Protein AF-A0A8S2X6S8-F1 (afdb_monomer_lite)

Organism: NCBI:txid392030

Radius of gyration: 12.09 Å; chains: 1; bounding box: 33×25×34 Å

InterPro domains:
  IPR011033 PRC-barrel-like superfamily [SSF50346] (1-82)
  IPR014797 CAMSAP, CKK domain [PF08683] (1-77)
  IPR014797 CAMSAP, CKK domain [PS51508] (1-82)
  IPR014797 CAMSAP, CKK domain [SM01051] (1-82)
  IPR032940 Calmodulin-regulated spectrin-associated protein [PTHR21595] (1-82)
  IPR038209 CKK domain superfamily [G3DSA:3.10.20.360] (1-82)

Sequence (82 aa):
HFIILFRDSRLQFRGVYAFIPNTASDSPTRIERLYGQGPREITESMVETFYKYNNGSKKCTQVPTKSFSVQCDAITILNNYW

Secondary structure (DSSP, 8-state):
-EEEEESSTT--EEEEEEEE---STTPPPEEEEEEESS-SEEEGGGEEEEEEEETTTTEEEEES-SS--TT--EEEE-GGG-

Structure (mmCIF, N/CA/C/O backbone):
data_AF-A0A8S2X6S8-F1
#
_entry.id   AF-A0A8S2X6S8-F1
#
loop_
_atom_site.group_PDB
_atom_site.id
_atom_site.type_symbol
_atom_site.label_atom_id
_atom_site.label_alt_id
_atom_site.label_comp_id
_atom_site.label_asym_id
_atom_site.label_entity_id
_atom_site.label_seq_id
_atom_site.pdbx_PDB_ins_code
_atom_site.Cartn_x
_atom_site.Cartn_y
_atom_site.Cartn_z
_atom_site.occupancy
_atom_site.B_iso_or_equiv
_atom_site.auth_seq_id
_atom_site.auth_comp_id
_atom_site.auth_asym_id
_atom_site.auth_atom_id
_atom_site.pdbx_PDB_model_num
ATOM 1 N N . HIS A 1 1 ? 10.982 -8.196 2.902 1.00 92.31 1 HIS A N 1
ATOM 2 C CA . HIS A 1 1 ? 10.074 -7.171 3.463 1.00 92.31 1 HIS A CA 1
ATOM 3 C C . HIS A 1 1 ? 8.726 -7.303 2.771 1.00 92.31 1 HIS A C 1
ATOM 5 O O . HIS A 1 1 ? 8.732 -7.556 1.570 1.00 92.31 1 HIS A O 1
ATOM 11 N N . PHE A 1 2 ? 7.609 -7.221 3.498 1.00 95.94 2 PHE A N 1
ATOM 12 C CA . PHE A 1 2 ? 6.267 -7.357 2.916 1.00 95.94 2 PHE A CA 1
ATOM 13 C C . PHE A 1 2 ? 5.553 -6.010 2.891 1.00 95.94 2 PHE A C 1
ATOM 15 O O . PHE A 1 2 ? 5.723 -5.209 3.803 1.00 95.94 2 PHE A O 1
ATOM 22 N N . ILE A 1 3 ? 4.745 -5.790 1.857 1.00 97.31 3 ILE A N 1
ATOM 23 C CA . ILE A 1 3 ? 3.939 -4.582 1.684 1.00 97.31 3 ILE A CA 1
ATOM 24 C C . ILE A 1 3 ? 2.488 -4.988 1.437 1.00 97.31 3 ILE A C 1
ATOM 26 O O . ILE A 1 3 ? 2.208 -5.878 0.631 1.00 97.31 3 ILE A O 1
ATOM 30 N N . ILE A 1 4 ? 1.560 -4.333 2.130 1.00 98.25 4 ILE A N 1
ATOM 31 C CA . ILE A 1 4 ? 0.124 -4.501 1.903 1.00 98.25 4 ILE A CA 1
ATOM 32 C C . ILE A 1 4 ? -0.339 -3.568 0.782 1.00 98.25 4 ILE A C 1
ATOM 34 O O . ILE A 1 4 ? -0.041 -2.377 0.791 1.00 98.25 4 ILE A O 1
ATOM 38 N N . LEU A 1 5 ? -1.112 -4.092 -0.164 1.00 98.62 5 LEU A N 1
ATOM 39 C CA . LEU A 1 5 ? -1.832 -3.282 -1.140 1.00 98.62 5 LEU A CA 1
ATOM 40 C C . LEU A 1 5 ? -3.233 -2.973 -0.608 1.00 98.62 5 LEU A C 1
ATOM 42 O O . LEU A 1 5 ? -4.012 -3.890 -0.330 1.00 98.62 5 LEU A O 1
ATOM 46 N N . PHE A 1 6 ? -3.561 -1.689 -0.517 1.00 98.50 6 PHE A N 1
ATOM 47 C CA . PHE A 1 6 ? -4.912 -1.195 -0.285 1.00 98.50 6 PHE A CA 1
ATOM 48 C C . PHE A 1 6 ? -5.563 -0.727 -1.588 1.00 98.50 6 PHE A C 1
ATOM 50 O O . PHE A 1 6 ? -4.879 -0.317 -2.524 1.00 98.50 6 PHE A O 1
ATOM 57 N N . ARG A 1 7 ? -6.901 -0.767 -1.646 1.00 97.88 7 ARG A N 1
ATOM 58 C CA . ARG A 1 7 ? -7.660 -0.289 -2.814 1.00 97.88 7 ARG A CA 1
ATOM 59 C C . ARG A 1 7 ? -7.510 1.208 -3.051 1.00 97.88 7 ARG A C 1
ATOM 61 O O . ARG A 1 7 ? -7.429 1.634 -4.200 1.00 97.88 7 ARG A O 1
ATOM 68 N N . ASP A 1 8 ? -7.596 1.960 -1.961 1.00 96.12 8 ASP A N 1
ATOM 69 C CA . ASP A 1 8 ? -7.700 3.414 -1.900 1.00 96.12 8 ASP A CA 1
ATOM 70 C C . ASP A 1 8 ? -7.489 3.885 -0.441 1.00 96.12 8 ASP A C 1
ATOM 72 O O . ASP A 1 8 ? -7.124 3.100 0.445 1.00 96.12 8 ASP A O 1
ATOM 76 N N . SER A 1 9 ? -7.758 5.167 -0.178 1.00 93.38 9 SER A N 1
ATOM 77 C CA . SER A 1 9 ? -7.616 5.814 1.133 1.00 93.38 9 SER A CA 1
ATOM 78 C C . SER A 1 9 ? -8.514 5.254 2.245 1.00 93.38 9 SER A C 1
ATOM 80 O O . SER A 1 9 ? -8.297 5.573 3.414 1.00 93.38 9 SER A O 1
ATOM 82 N N . ARG A 1 10 ? -9.489 4.390 1.929 1.00 96.06 10 ARG A N 1
ATOM 83 C CA . ARG A 1 10 ? -10.297 3.653 2.918 1.00 96.06 10 ARG A CA 1
ATOM 84 C C . ARG A 1 10 ? -9.580 2.420 3.466 1.00 96.06 10 ARG A C 1
ATOM 86 O O . ARG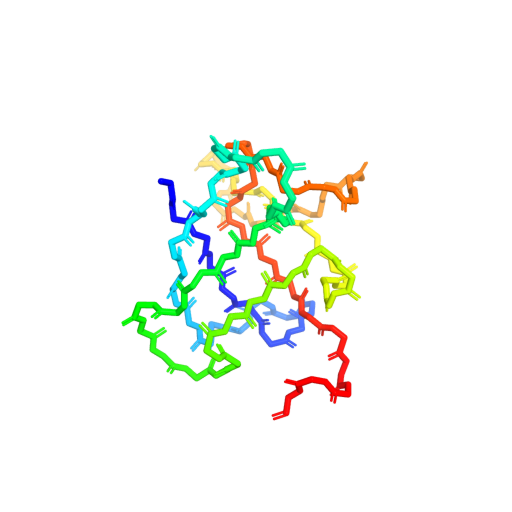 A 1 10 ? -10.155 1.711 4.288 1.00 96.06 10 ARG A O 1
ATOM 93 N N . LEU A 1 11 ? -8.348 2.158 3.019 1.00 96.12 11 LEU A N 1
ATOM 94 C CA . LEU A 1 11 ? -7.470 1.097 3.524 1.00 96.12 11 LEU A CA 1
ATOM 95 C C . LEU A 1 11 ? -8.078 -0.310 3.393 1.00 96.12 11 LEU A C 1
ATOM 97 O O . LEU A 1 11 ? -7.866 -1.190 4.226 1.00 96.12 11 LEU A O 1
ATOM 101 N N . GLN A 1 12 ? -8.855 -0.537 2.332 1.00 97.56 12 GLN A N 1
ATOM 102 C CA . GLN A 1 12 ? -9.425 -1.852 2.049 1.00 97.56 12 GLN A CA 1
ATOM 103 C C . GLN A 1 12 ? -8.349 -2.784 1.496 1.00 97.56 12 GLN A C 1
ATOM 105 O O . GLN A 1 12 ? -7.785 -2.500 0.440 1.00 97.56 12 GLN A O 1
ATOM 110 N N . PHE A 1 13 ? -8.084 -3.894 2.186 1.00 98.19 13 PHE A N 1
ATOM 111 C CA . PHE A 1 13 ? -7.092 -4.890 1.778 1.00 98.19 13 PHE A CA 1
ATOM 112 C C . PHE A 1 13 ? -7.344 -5.420 0.359 1.00 98.19 13 PHE A C 1
ATOM 114 O O . PHE A 1 13 ? -8.479 -5.730 -0.011 1.00 98.19 13 PHE A O 1
ATOM 121 N N . ARG A 1 14 ? -6.268 -5.562 -0.420 1.00 98.56 14 ARG A N 1
ATOM 122 C CA . ARG A 1 14 ? -6.297 -6.158 -1.760 1.00 98.56 14 ARG A CA 1
ATOM 123 C C . ARG A 1 14 ? -5.253 -7.238 -1.945 1.00 98.56 14 ARG A C 1
ATOM 125 O O . ARG A 1 14 ? -5.594 -8.280 -2.492 1.00 98.56 14 ARG A O 1
ATOM 132 N N . GLY A 1 15 ? -4.037 -7.059 -1.442 1.00 98.44 15 GLY A N 1
ATOM 133 C CA . GLY A 1 15 ? -3.010 -8.082 -1.582 1.00 98.44 15 GLY A CA 1
ATOM 134 C C . GLY A 1 15 ? -1.812 -7.901 -0.670 1.00 98.44 15 GLY A C 1
ATOM 135 O O . GLY A 1 15 ? -1.664 -6.883 0.003 1.00 98.44 15 GLY A O 1
ATOM 136 N N . VAL A 1 16 ? -0.959 -8.919 -0.670 1.00 98.62 16 VAL A N 1
ATOM 137 C CA . VAL A 1 16 ? 0.339 -8.930 0.006 1.00 98.62 16 VAL A CA 1
ATOM 138 C C . VAL A 1 16 ? 1.415 -9.069 -1.056 1.00 98.62 16 VAL A C 1
ATOM 140 O O . VAL A 1 16 ? 1.320 -9.933 -1.930 1.00 98.62 16 VAL A O 1
ATOM 143 N N . TYR A 1 17 ? 2.436 -8.229 -0.962 1.00 98.19 17 TYR A N 1
ATOM 144 C CA . TYR A 1 17 ? 3.529 -8.156 -1.916 1.00 98.19 17 TYR A CA 1
ATOM 145 C C . TYR A 1 17 ? 4.881 -8.318 -1.217 1.00 98.19 17 TYR A C 1
ATOM 147 O O . TYR A 1 17 ? 5.058 -7.874 -0.082 1.00 98.19 17 TYR A O 1
ATOM 155 N N . ALA A 1 18 ? 5.844 -8.936 -1.896 1.00 96.38 18 ALA A N 1
ATOM 156 C CA . ALA A 1 18 ? 7.242 -8.987 -1.492 1.00 96.38 18 ALA A CA 1
ATOM 157 C C . ALA A 1 18 ? 8.001 -7.799 -2.081 1.00 96.38 18 ALA A C 1
ATOM 159 O O . ALA A 1 18 ? 7.941 -7.559 -3.283 1.00 96.38 18 ALA A O 1
ATOM 160 N N . PHE A 1 19 ? 8.747 -7.085 -1.244 1.00 94.06 19 PHE A N 1
ATOM 161 C CA . PHE A 1 19 ? 9.677 -6.056 -1.690 1.00 94.06 19 PHE A CA 1
ATOM 162 C C . PHE A 1 19 ? 10.910 -6.679 -2.340 1.00 94.06 19 PHE A C 1
ATOM 164 O O . PHE A 1 19 ? 11.621 -7.450 -1.687 1.00 94.06 19 PHE A O 1
ATOM 171 N N . ILE A 1 20 ? 11.170 -6.302 -3.592 1.00 91.81 20 ILE A N 1
ATOM 172 C CA . ILE A 1 20 ? 12.327 -6.738 -4.366 1.00 91.81 20 ILE A CA 1
ATOM 173 C C . ILE A 1 20 ? 13.269 -5.532 -4.519 1.00 91.81 20 ILE A C 1
ATOM 175 O O . ILE A 1 20 ? 13.005 -4.645 -5.340 1.00 91.81 20 ILE A O 1
ATOM 179 N N . PRO A 1 21 ? 14.337 -5.447 -3.700 1.00 83.50 21 PRO A N 1
ATOM 180 C CA . PRO A 1 21 ? 15.297 -4.359 -3.805 1.00 83.50 21 PRO A CA 1
ATOM 181 C C . PRO A 1 21 ? 16.027 -4.428 -5.145 1.00 83.50 21 PRO A C 1
ATOM 183 O O . PRO A 1 21 ? 16.228 -5.508 -5.703 1.00 83.50 21 PRO A O 1
ATOM 186 N N . ASN A 1 22 ? 16.467 -3.274 -5.636 1.00 80.31 22 ASN A N 1
ATOM 187 C CA . ASN A 1 22 ? 17.385 -3.236 -6.760 1.00 80.31 22 ASN A CA 1
ATOM 188 C C . ASN A 1 22 ? 18.710 -3.926 -6.367 1.00 80.31 22 ASN A C 1
ATOM 190 O O . ASN A 1 22 ? 19.450 -3.424 -5.521 1.00 80.31 22 ASN A O 1
ATOM 194 N N . THR A 1 23 ? 18.988 -5.085 -6.963 1.00 68.88 23 THR A N 1
ATOM 195 C CA . THR A 1 23 ? 20.241 -5.834 -6.778 1.00 68.88 23 THR A CA 1
ATOM 196 C C . THR A 1 23 ? 21.161 -5.797 -8.003 1.00 68.88 23 THR A C 1
ATOM 198 O O . THR A 1 23 ? 22.274 -6.307 -7.919 1.00 68.88 23 THR A O 1
ATOM 201 N N . ALA A 1 24 ? 20.731 -5.226 -9.136 1.00 69.19 24 ALA A N 1
ATOM 202 C CA . ALA A 1 24 ? 21.475 -5.226 -10.400 1.00 69.19 24 ALA A CA 1
ATOM 203 C C . ALA A 1 24 ? 21.273 -3.907 -11.159 1.00 69.19 24 ALA A C 1
ATOM 205 O O . ALA A 1 24 ? 20.171 -3.374 -11.184 1.00 69.19 24 ALA A O 1
ATOM 206 N N . SER A 1 25 ? 22.319 -3.413 -11.825 1.00 64.19 25 SER A N 1
ATOM 207 C CA . SER A 1 25 ? 22.418 -2.040 -12.353 1.00 64.19 25 SER A CA 1
ATOM 208 C C . SER A 1 25 ? 21.243 -1.535 -13.208 1.00 64.19 25 SER A C 1
ATOM 210 O O . SER A 1 25 ? 21.035 -0.328 -13.232 1.00 64.19 25 SER A O 1
ATOM 212 N N . ASP A 1 26 ? 20.448 -2.415 -13.829 1.00 68.94 26 AS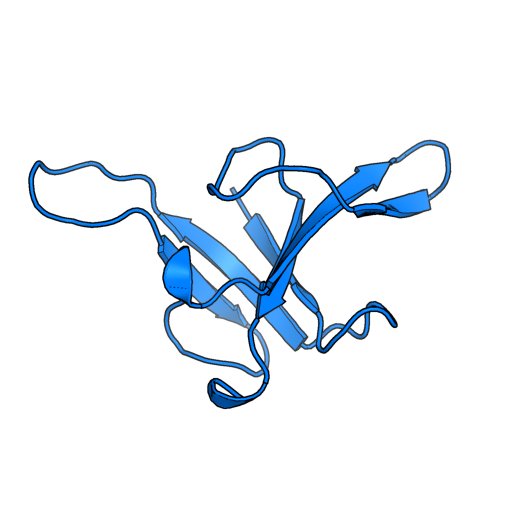P A N 1
ATOM 213 C CA . ASP A 1 26 ? 19.358 -2.043 -14.750 1.00 68.94 26 ASP A CA 1
ATOM 214 C C . ASP A 1 26 ? 17.934 -2.417 -14.292 1.00 68.94 26 ASP A C 1
ATOM 216 O O . ASP A 1 26 ? 16.974 -2.215 -15.036 1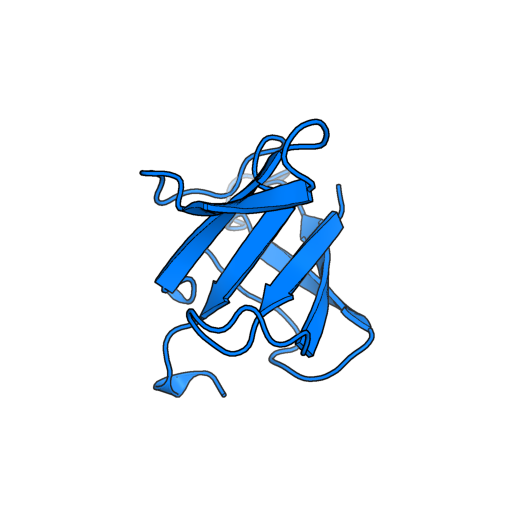.00 68.94 26 ASP A O 1
ATOM 220 N N . SER A 1 27 ? 17.740 -2.973 -13.090 1.00 72.69 27 SER A N 1
ATOM 221 C CA . SER A 1 27 ? 16.394 -3.359 -12.626 1.00 72.69 27 SER A CA 1
ATOM 222 C C . SER A 1 27 ? 15.798 -2.332 -11.657 1.00 72.69 27 SER A C 1
ATOM 224 O O . SER A 1 27 ? 16.379 -2.099 -10.596 1.00 72.69 27 SER A O 1
ATOM 226 N N . PRO A 1 28 ? 14.621 -1.739 -11.945 1.00 81.06 28 PRO A N 1
ATOM 227 C CA . PRO A 1 28 ? 13.979 -0.836 -11.002 1.00 81.06 28 PRO A CA 1
ATOM 228 C C . PRO A 1 28 ? 13.525 -1.587 -9.746 1.00 81.06 28 PRO A C 1
ATOM 230 O O . PRO A 1 28 ? 13.127 -2.756 -9.791 1.00 81.06 28 PRO A O 1
ATOM 233 N N . THR A 1 29 ? 13.551 -0.884 -8.615 1.00 88.44 29 THR A N 1
ATOM 234 C CA . THR A 1 29 ? 12.937 -1.353 -7.373 1.00 88.44 29 THR A CA 1
ATOM 235 C C . THR A 1 29 ? 11.443 -1.581 -7.595 1.00 88.44 29 THR A C 1
ATOM 237 O O . THR A 1 29 ? 10.744 -0.726 -8.147 1.00 88.44 29 THR A O 1
ATOM 240 N N . ARG A 1 30 ? 10.945 -2.734 -7.152 1.00 93.12 30 ARG A N 1
ATOM 241 C CA . ARG A 1 30 ? 9.557 -3.147 -7.376 1.00 93.12 30 ARG A CA 1
ATOM 242 C C . ARG A 1 30 ? 9.066 -4.043 -6.254 1.00 93.12 30 ARG A C 1
ATOM 244 O O . ARG A 1 30 ? 9.846 -4.505 -5.418 1.00 93.12 30 ARG A O 1
ATOM 251 N N . ILE A 1 31 ? 7.771 -4.316 -6.257 1.00 95.88 31 ILE A N 1
ATOM 252 C CA . ILE A 1 31 ? 7.176 -5.326 -5.390 1.00 95.88 31 ILE A CA 1
ATOM 253 C C . ILE A 1 31 ? 6.408 -6.361 -6.206 1.00 95.88 31 ILE A C 1
ATOM 255 O O . ILE A 1 31 ? 5.744 -6.021 -7.182 1.00 95.88 31 ILE A O 1
ATOM 259 N N . GLU A 1 32 ? 6.470 -7.621 -5.789 1.00 97.00 32 GLU A N 1
ATOM 260 C CA . GLU A 1 32 ? 5.836 -8.747 -6.483 1.00 97.00 32 GLU A CA 1
ATOM 261 C C . GLU A 1 32 ? 4.714 -9.355 -5.645 1.00 97.00 32 GLU A C 1
ATOM 263 O O . GLU A 1 32 ? 4.852 -9.542 -4.435 1.00 97.00 32 GLU A O 1
ATOM 268 N N . ARG A 1 33 ? 3.581 -9.662 -6.280 1.00 98.38 33 ARG A N 1
ATOM 269 C CA . ARG A 1 33 ? 2.390 -10.170 -5.595 1.00 98.38 33 ARG A CA 1
ATOM 270 C C . ARG A 1 33 ? 2.625 -11.584 -5.072 1.00 98.38 33 ARG A C 1
ATOM 272 O O . ARG A 1 33 ? 2.876 -12.501 -5.848 1.00 98.38 33 ARG A O 1
ATOM 279 N N . LEU A 1 34 ? 2.418 -11.773 -3.773 1.00 98.38 34 LEU A N 1
ATOM 280 C CA . LEU A 1 34 ? 2.395 -13.088 -3.128 1.00 98.38 34 LEU A CA 1
ATOM 281 C C . LEU A 1 34 ? 0.973 -13.635 -3.016 1.00 98.38 34 LEU A C 1
ATOM 283 O O . LEU A 1 34 ? 0.743 -14.825 -3.205 1.00 98.38 34 LEU A O 1
ATOM 287 N N . TYR A 1 35 ? 0.012 -12.763 -2.703 1.00 98.56 35 TYR A N 1
ATOM 288 C CA . TYR A 1 35 ? -1.380 -13.145 -2.483 1.00 98.56 35 TYR A CA 1
ATOM 289 C C . TYR A 1 35 ? -2.340 -11.981 -2.752 1.00 98.56 35 TYR A C 1
ATOM 291 O O . TYR A 1 35 ? -1.973 -10.815 -2.602 1.00 98.56 35 TYR A O 1
ATOM 299 N N . GLY A 1 36 ? -3.589 -12.309 -3.086 1.00 98.00 36 GLY A N 1
ATOM 300 C CA . GLY A 1 36 ? -4.683 -11.354 -3.247 1.00 98.00 36 GLY A CA 1
ATOM 301 C C . GLY A 1 36 ? -4.902 -10.885 -4.688 1.00 98.00 36 GLY A C 1
ATOM 302 O O . GLY A 1 36 ? -4.543 -11.565 -5.648 1.00 98.00 36 GLY A O 1
ATOM 303 N N . GLN A 1 37 ? -5.541 -9.727 -4.828 1.00 97.62 37 GLN A N 1
ATOM 304 C CA . GLN A 1 37 ? -5.941 -9.097 -6.083 1.00 97.62 37 GLN A CA 1
ATOM 305 C C . GLN A 1 37 ? -5.109 -7.840 -6.357 1.00 97.62 37 GLN A C 1
ATOM 307 O O . GLN A 1 37 ? -4.804 -7.077 -5.443 1.00 97.62 37 GLN A O 1
ATOM 312 N N . GLY A 1 38 ? -4.782 -7.620 -7.630 1.00 97.38 38 GLY A N 1
ATOM 313 C CA . GLY A 1 38 ? -3.942 -6.519 -8.104 1.00 97.38 38 GLY A CA 1
ATOM 314 C C . GLY A 1 38 ? -2.898 -6.995 -9.122 1.00 97.38 38 GLY A C 1
ATOM 315 O O . GLY A 1 38 ? -2.806 -8.206 -9.373 1.00 97.38 38 GLY A O 1
ATOM 316 N N . PRO A 1 39 ? -2.107 -6.074 -9.699 1.00 97.94 39 PRO A N 1
ATOM 317 C CA . PRO A 1 39 ? -1.043 -6.387 -10.652 1.00 97.94 39 PRO A CA 1
ATOM 318 C C . PRO A 1 39 ? -0.049 -7.417 -10.116 1.00 97.94 39 PRO A C 1
ATOM 320 O O . PRO A 1 39 ? 0.179 -7.506 -8.908 1.00 97.94 39 PRO A O 1
ATOM 323 N N . ARG A 1 40 ? 0.570 -8.196 -11.010 1.00 97.25 40 ARG A N 1
ATOM 324 C CA . ARG A 1 40 ? 1.603 -9.174 -10.623 1.00 97.25 40 ARG A CA 1
ATOM 325 C C . ARG A 1 40 ? 2.830 -8.492 -10.014 1.00 97.25 40 ARG A C 1
ATOM 327 O O . ARG A 1 40 ? 3.404 -9.017 -9.066 1.00 97.25 40 ARG A O 1
ATOM 334 N N . GLU A 1 41 ? 3.190 -7.335 -10.548 1.00 96.38 41 GLU A N 1
ATOM 335 C CA . GLU A 1 41 ? 4.317 -6.517 -10.122 1.00 96.38 41 GLU A CA 1
ATOM 336 C C . GLU A 1 41 ? 3.868 -5.055 -10.046 1.00 96.38 41 GLU A C 1
ATOM 338 O O . GLU A 1 41 ? 3.014 -4.632 -10.828 1.00 96.38 41 GLU A O 1
ATOM 343 N N . ILE A 1 42 ? 4.408 -4.304 -9.087 1.00 97.06 42 ILE A N 1
ATOM 344 C CA . ILE A 1 42 ? 4.143 -2.876 -8.907 1.00 97.06 42 ILE A CA 1
ATOM 345 C C . ILE A 1 42 ? 5.484 -2.148 -8.784 1.00 97.06 42 ILE A C 1
ATOM 347 O O . ILE A 1 42 ? 6.290 -2.453 -7.901 1.00 97.06 42 ILE A O 1
ATOM 351 N N . THR A 1 43 ? 5.709 -1.173 -9.659 1.00 94.94 43 THR A N 1
ATOM 352 C CA . THR A 1 43 ? 6.854 -0.253 -9.624 1.00 94.94 43 THR A CA 1
ATOM 353 C C . THR A 1 43 ? 6.480 1.050 -8.915 1.00 94.94 43 THR A C 1
ATOM 355 O O . THR A 1 43 ? 5.304 1.342 -8.701 1.00 94.94 43 THR A O 1
ATOM 358 N N . GLU A 1 44 ? 7.472 1.874 -8.565 1.00 93.31 44 GLU A N 1
ATOM 359 C CA . GLU A 1 44 ? 7.234 3.157 -7.877 1.00 93.31 44 GLU A CA 1
ATOM 360 C C . GLU A 1 44 ? 6.326 4.106 -8.673 1.00 93.31 44 GLU A C 1
ATOM 362 O O . GLU A 1 44 ? 5.509 4.808 -8.086 1.00 93.31 44 GLU A O 1
ATOM 367 N N . SER A 1 45 ? 6.397 4.082 -10.008 1.00 94.00 45 SER A N 1
ATOM 368 C CA . SER A 1 45 ? 5.560 4.919 -10.881 1.00 94.00 45 SER A CA 1
ATOM 369 C C . SER A 1 45 ? 4.076 4.540 -10.873 1.00 94.00 45 SER A C 1
ATOM 371 O O . SER A 1 45 ? 3.243 5.323 -11.327 1.00 94.00 45 SER A O 1
ATOM 373 N N . MET A 1 46 ? 3.736 3.350 -10.375 1.00 96.50 46 MET A N 1
ATOM 374 C CA . MET A 1 46 ? 2.354 2.896 -10.226 1.00 96.50 46 MET A CA 1
ATOM 375 C C . MET A 1 46 ? 1.755 3.292 -8.873 1.00 96.50 46 MET A C 1
ATOM 377 O O . MET A 1 46 ? 0.532 3.278 -8.727 1.00 96.50 46 MET A O 1
ATOM 381 N N . VAL A 1 47 ? 2.592 3.614 -7.881 1.00 96.75 47 VAL A N 1
ATOM 382 C CA . VAL A 1 47 ? 2.161 3.906 -6.511 1.00 96.75 47 VAL A CA 1
ATOM 383 C C . VAL A 1 47 ? 1.553 5.302 -6.435 1.00 96.75 47 VAL A C 1
ATOM 385 O O . VAL A 1 47 ? 2.133 6.283 -6.891 1.00 96.75 47 VAL A O 1
ATOM 388 N N . GLU A 1 48 ? 0.380 5.392 -5.816 1.00 96.56 48 GLU A N 1
ATOM 389 C CA . GLU A 1 48 ? -0.285 6.664 -5.537 1.00 96.56 48 GLU A CA 1
ATOM 390 C C . GLU A 1 48 ? 0.084 7.179 -4.143 1.00 96.56 48 GLU A C 1
ATOM 392 O O . GLU A 1 48 ? 0.451 8.341 -3.980 1.00 96.56 48 GLU A O 1
ATOM 397 N N . THR A 1 49 ? -0.011 6.321 -3.124 1.00 97.19 49 THR A N 1
ATOM 398 C CA . THR A 1 49 ? 0.250 6.699 -1.731 1.00 97.19 49 THR A CA 1
ATOM 399 C C . THR A 1 49 ? 0.997 5.601 -0.991 1.00 97.19 49 THR A C 1
ATOM 401 O O . THR A 1 49 ? 0.659 4.425 -1.100 1.00 97.19 49 THR A O 1
ATOM 404 N N . PHE A 1 50 ? 1.981 6.000 -0.185 1.00 97.31 50 PHE A N 1
ATOM 405 C CA . PHE A 1 50 ? 2.700 5.132 0.744 1.00 97.31 50 PHE A CA 1
ATOM 406 C C . PHE A 1 50 ? 2.176 5.317 2.170 1.00 97.31 50 PHE A C 1
ATOM 408 O O . PHE A 1 50 ? 1.869 6.435 2.593 1.00 97.31 50 PHE A O 1
ATOM 415 N N . TYR A 1 51 ? 2.131 4.228 2.933 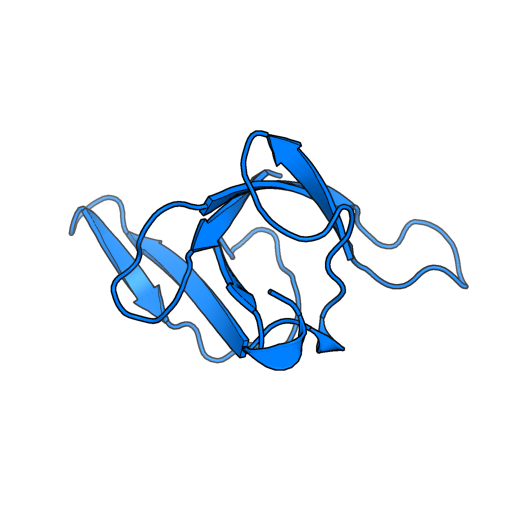1.00 97.00 51 TYR A N 1
ATOM 416 C CA . TYR A 1 51 ? 1.642 4.194 4.305 1.00 97.00 51 TYR A CA 1
ATOM 417 C C . TYR A 1 51 ? 2.623 3.493 5.240 1.00 97.00 51 TYR A C 1
ATOM 419 O O . TYR A 1 51 ? 3.283 2.515 4.884 1.00 97.00 51 TYR A O 1
ATOM 427 N N . LYS A 1 52 ? 2.635 3.960 6.486 1.00 96.19 52 LYS A N 1
ATOM 428 C CA . LYS A 1 52 ? 3.293 3.309 7.616 1.00 96.19 52 LYS A CA 1
ATOM 429 C C . LYS A 1 52 ? 2.255 2.911 8.653 1.00 96.19 52 LYS A C 1
ATOM 431 O O . LYS A 1 52 ? 1.356 3.695 8.962 1.00 96.19 52 LYS A O 1
ATOM 436 N N . TYR A 1 53 ? 2.383 1.712 9.198 1.00 96.06 53 TYR A N 1
ATOM 437 C CA . TYR A 1 53 ? 1.563 1.219 10.287 1.00 96.06 53 TYR A CA 1
ATOM 438 C C . TYR A 1 53 ? 2.174 1.624 11.631 1.00 96.06 53 TYR A C 1
ATOM 440 O O . TYR A 1 53 ? 3.339 1.364 11.932 1.00 96.06 53 TYR A O 1
ATOM 448 N N . ASN A 1 54 ? 1.372 2.272 12.470 1.00 95.19 54 ASN A N 1
ATOM 449 C CA . ASN A 1 54 ? 1.743 2.593 13.839 1.00 95.19 54 ASN A CA 1
ATOM 450 C C . ASN A 1 54 ? 1.140 1.554 14.790 1.00 95.19 54 ASN A C 1
ATOM 452 O O . ASN A 1 54 ? -0.079 1.449 14.913 1.00 95.19 54 ASN A O 1
ATOM 456 N N . ASN A 1 55 ? 2.000 0.819 15.498 1.00 94.19 55 ASN A N 1
ATOM 457 C CA . ASN A 1 55 ? 1.565 -0.234 16.415 1.00 94.19 55 ASN A CA 1
ATOM 458 C C . ASN A 1 55 ? 0.790 0.303 17.634 1.00 94.19 55 ASN A C 1
ATOM 460 O O . ASN A 1 55 ? -0.163 -0.324 18.086 1.00 94.19 55 ASN A O 1
ATOM 464 N N . GLY A 1 56 ? 1.162 1.481 18.148 1.00 96.12 56 GLY A N 1
ATOM 465 C CA . GLY A 1 56 ? 0.512 2.087 19.312 1.00 96.12 56 GLY A CA 1
ATOM 466 C C . GLY A 1 56 ? -0.917 2.538 19.010 1.00 96.12 56 GLY A C 1
ATOM 467 O O . GLY A 1 56 ? -1.845 2.191 19.735 1.00 96.12 56 GLY A O 1
ATOM 468 N N . SER A 1 57 ? -1.111 3.269 17.910 1.00 95.62 57 SER A N 1
ATOM 469 C CA . SER A 1 57 ? -2.440 3.749 17.507 1.00 95.62 57 SER A CA 1
ATOM 470 C C . SER A 1 57 ? -3.244 2.737 16.689 1.00 95.62 57 SER A C 1
ATOM 472 O O . SER A 1 57 ? -4.432 2.968 16.462 1.00 95.62 57 SER A O 1
ATOM 474 N N . LYS A 1 58 ? -2.618 1.632 16.258 1.00 94.56 58 LYS A N 1
ATOM 475 C CA . LYS A 1 58 ? -3.182 0.604 15.366 1.00 94.56 58 LYS A CA 1
ATOM 476 C C . LYS A 1 58 ? -3.756 1.190 14.076 1.00 94.56 58 LYS A C 1
ATOM 478 O O . LYS A 1 58 ? -4.833 0.805 13.624 1.00 94.56 58 LYS A O 1
ATOM 483 N N . LYS A 1 59 ? -3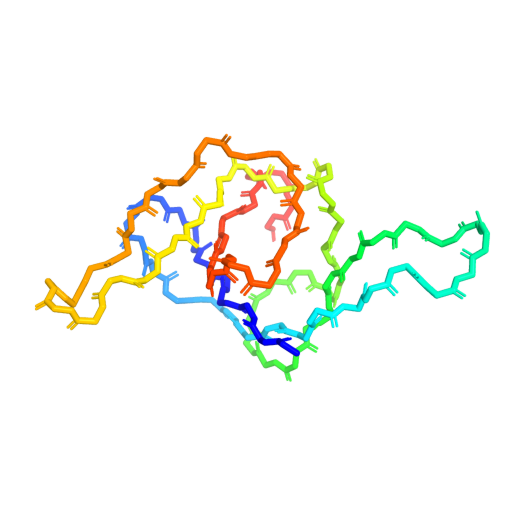.055 2.166 13.498 1.00 94.25 59 LYS A N 1
ATOM 484 C CA . LYS A 1 59 ? -3.498 2.897 12.304 1.00 94.25 59 LYS A CA 1
ATOM 485 C C . LYS A 1 59 ? -2.403 2.946 11.255 1.00 94.25 59 LYS A C 1
ATOM 487 O O . LYS A 1 59 ? -1.230 3.111 11.584 1.00 94.25 59 LYS A O 1
ATOM 492 N N . CYS A 1 60 ? -2.814 2.873 9.993 1.00 95.31 60 CYS A N 1
ATOM 493 C CA . CYS A 1 60 ? -1.965 3.236 8.869 1.00 95.31 60 CYS A CA 1
ATOM 494 C C . CYS A 1 60 ? -2.069 4.741 8.630 1.00 95.31 60 CYS A C 1
ATOM 496 O O . CYS A 1 60 ? -3.168 5.288 8.533 1.00 95.31 60 CYS A O 1
ATOM 498 N N . THR A 1 61 ? -0.928 5.405 8.513 1.00 95.56 61 THR A N 1
ATOM 499 C CA . THR A 1 61 ? -0.835 6.832 8.197 1.00 95.56 61 THR A CA 1
ATOM 500 C C . THR A 1 61 ? -0.003 7.023 6.945 1.00 95.56 61 THR A C 1
ATOM 502 O O . THR A 1 61 ? 0.999 6.330 6.763 1.00 95.56 61 THR A O 1
ATOM 505 N N . GLN A 1 62 ? -0.409 7.963 6.095 1.00 95.56 62 GLN A N 1
ATOM 506 C CA . GLN A 1 62 ? 0.349 8.323 4.903 1.00 95.56 62 GLN A CA 1
ATOM 507 C C . GLN A 1 62 ? 1.738 8.845 5.283 1.00 95.56 62 GLN A C 1
ATOM 509 O O . GLN A 1 62 ? 1.892 9.560 6.275 1.00 95.56 62 GLN A O 1
ATOM 514 N N . VA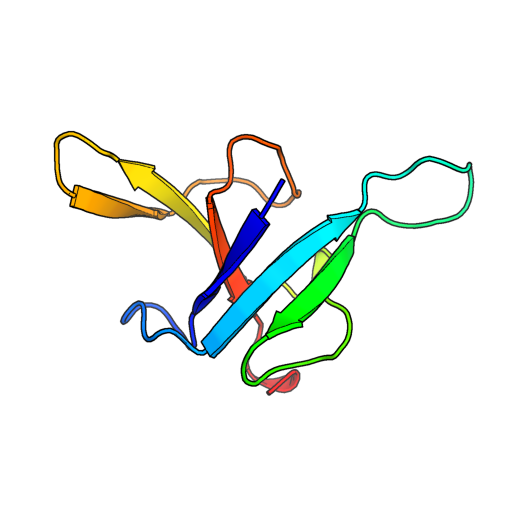L A 1 63 ? 2.739 8.505 4.474 1.00 94.19 63 VAL A N 1
ATOM 515 C CA . VAL A 1 63 ? 4.101 9.033 4.590 1.00 94.19 63 VAL A CA 1
ATOM 516 C C . VAL A 1 63 ? 4.471 9.843 3.341 1.00 94.19 63 VAL A C 1
ATOM 518 O O . VAL A 1 63 ? 4.108 9.451 2.230 1.00 94.19 63 VAL A O 1
ATOM 521 N N . PRO A 1 64 ? 5.192 10.970 3.486 1.00 89.44 64 PRO A N 1
ATOM 522 C CA . PRO A 1 64 ? 5.559 11.836 2.368 1.00 89.44 64 PRO A CA 1
ATOM 523 C C . PRO A 1 64 ? 6.805 11.298 1.642 1.00 89.44 64 PRO A C 1
ATOM 525 O O . PRO A 1 64 ? 7.853 11.935 1.626 1.00 89.44 64 PRO A O 1
ATOM 528 N N . THR A 1 65 ? 6.708 10.100 1.066 1.00 89.25 65 THR A N 1
ATOM 529 C CA . THR A 1 65 ? 7.766 9.493 0.239 1.00 89.25 65 THR A CA 1
ATOM 530 C C . THR A 1 65 ? 7.227 9.129 -1.138 1.00 89.25 65 THR A C 1
ATOM 532 O O . THR A 1 65 ? 6.024 8.940 -1.311 1.00 89.25 65 THR A O 1
ATOM 535 N N . LYS A 1 66 ? 8.133 9.031 -2.113 1.00 83.69 66 LYS A N 1
ATOM 536 C CA . LYS A 1 66 ? 7.851 8.556 -3.475 1.00 83.69 66 LYS A CA 1
ATOM 537 C C . LYS A 1 66 ? 8.569 7.253 -3.820 1.00 83.69 66 LYS A C 1
ATOM 539 O O . LYS A 1 66 ? 8.387 6.748 -4.920 1.00 83.69 66 LYS A O 1
ATOM 544 N N . SER A 1 67 ? 9.357 6.724 -2.889 1.00 88.12 67 SER A N 1
ATOM 545 C CA . SER A 1 67 ? 10.156 5.525 -3.113 1.00 88.12 67 SER A CA 1
ATOM 546 C C . SER A 1 67 ? 9.858 4.455 -2.082 1.00 88.12 67 SER A C 1
ATOM 548 O O . SER A 1 67 ? 9.563 4.748 -0.914 1.00 88.12 67 SER A O 1
ATOM 550 N N . PHE A 1 68 ? 9.966 3.203 -2.518 1.00 89.44 68 PHE A N 1
ATOM 551 C CA . PHE A 1 68 ? 9.871 2.067 -1.624 1.00 89.44 68 PHE A CA 1
ATOM 552 C C . PHE A 1 68 ? 11.011 2.110 -0.607 1.00 89.44 68 PHE A C 1
ATOM 554 O O . PHE A 1 68 ? 12.172 2.360 -0.925 1.00 89.44 68 PHE A O 1
ATOM 561 N N . SER A 1 69 ? 10.681 1.820 0.645 1.00 83.69 69 SER A N 1
ATOM 562 C CA . SER A 1 69 ? 11.666 1.655 1.707 1.00 83.69 69 SER A CA 1
ATOM 563 C C . SER A 1 69 ? 11.185 0.597 2.687 1.00 83.69 69 SER A C 1
ATOM 565 O O . SER A 1 69 ? 9.989 0.321 2.783 1.00 83.69 69 SER A O 1
ATOM 567 N N . VAL A 1 70 ? 12.112 0.049 3.472 1.00 82.69 70 VAL A N 1
ATOM 568 C CA . VAL A 1 70 ? 11.804 -0.914 4.545 1.00 82.69 70 VAL A CA 1
ATOM 569 C C . VAL A 1 70 ? 10.895 -0.301 5.626 1.00 82.69 70 VAL A C 1
ATOM 571 O O . VAL A 1 70 ? 10.285 -1.018 6.407 1.00 82.69 70 VAL A O 1
ATOM 574 N N . GLN A 1 71 ? 10.766 1.029 5.670 1.00 86.06 71 GLN A N 1
ATOM 575 C CA . GLN A 1 71 ? 9.882 1.730 6.605 1.00 86.06 71 GLN A CA 1
ATOM 576 C C . GLN A 1 71 ? 8.426 1.833 6.123 1.00 86.06 71 GLN A C 1
ATOM 578 O O . GLN A 1 71 ? 7.586 2.340 6.867 1.00 86.06 71 GLN A O 1
ATOM 583 N N . CYS A 1 72 ? 8.140 1.427 4.884 1.00 92.38 72 CYS A N 1
ATOM 584 C CA . CYS A 1 72 ? 6.799 1.432 4.318 1.00 92.38 72 CYS A CA 1
ATOM 585 C C . CYS A 1 72 ? 6.121 0.082 4.546 1.00 92.38 72 CYS A C 1
ATOM 587 O O . CYS A 1 72 ? 6.647 -0.946 4.130 1.00 92.38 72 CYS A O 1
ATOM 589 N N . ASP A 1 73 ? 4.917 0.097 5.109 1.00 96.50 73 ASP A N 1
ATOM 590 C CA . ASP A 1 73 ? 4.162 -1.120 5.423 1.00 96.50 73 ASP A CA 1
ATOM 591 C C . ASP A 1 73 ? 3.045 -1.392 4.406 1.00 96.50 73 ASP A C 1
ATOM 593 O O . ASP A 1 73 ? 2.627 -2.537 4.223 1.00 96.50 73 ASP A O 1
ATOM 597 N N . ALA A 1 74 ? 2.547 -0.352 3.727 1.00 97.69 74 ALA A N 1
ATOM 598 C CA . ALA A 1 74 ? 1.456 -0.491 2.769 1.00 97.69 74 ALA A CA 1
ATOM 599 C C . ALA A 1 74 ? 1.445 0.600 1.691 1.00 97.69 74 ALA A C 1
ATOM 601 O O . ALA A 1 74 ? 2.036 1.663 1.867 1.00 97.69 74 ALA A O 1
ATOM 602 N N . ILE A 1 75 ? 0.734 0.351 0.593 1.00 98.06 75 ILE A N 1
ATOM 603 C CA . ILE A 1 75 ? 0.566 1.293 -0.518 1.00 98.06 75 ILE A CA 1
ATOM 604 C C . ILE A 1 75 ? -0.863 1.295 -1.077 1.00 98.06 75 ILE A C 1
ATOM 606 O O . ILE A 1 75 ? -1.618 0.341 -0.884 1.00 98.06 75 ILE A O 1
ATOM 610 N N . THR A 1 76 ? -1.199 2.330 -1.842 1.00 98.19 76 THR A N 1
ATOM 611 C CA . THR A 1 76 ? -2.237 2.302 -2.888 1.00 98.19 76 THR A CA 1
ATOM 612 C C . THR A 1 76 ? -1.588 2.515 -4.256 1.00 98.19 76 THR A C 1
ATOM 614 O O . THR A 1 76 ? -0.488 3.061 -4.347 1.00 98.19 76 THR A O 1
ATOM 617 N N . ILE A 1 77 ? -2.258 2.096 -5.329 1.00 98.19 77 ILE A N 1
ATOM 618 C CA . ILE A 1 77 ? -1.815 2.325 -6.714 1.00 98.19 77 ILE A CA 1
ATOM 619 C C . ILE A 1 77 ? -2.787 3.241 -7.452 1.00 98.19 77 ILE A C 1
ATOM 621 O O . ILE A 1 77 ? -3.973 3.285 -7.114 1.00 98.19 77 ILE A O 1
ATOM 625 N N . LEU A 1 78 ? -2.285 3.925 -8.482 1.00 97.62 78 LEU A N 1
ATOM 626 C CA . LEU A 1 78 ? -3.095 4.777 -9.351 1.00 97.62 78 LEU A CA 1
ATOM 627 C C . LEU A 1 78 ? -4.250 3.979 -9.973 1.00 97.62 78 LEU A C 1
ATOM 629 O O . LEU A 1 78 ? -4.116 2.798 -10.305 1.00 97.62 78 LEU A O 1
ATOM 633 N N . ASN A 1 79 ? -5.403 4.635 -10.137 1.00 96.62 79 ASN A N 1
ATOM 634 C CA . ASN A 1 79 ? -6.645 3.933 -10.463 1.00 96.62 79 ASN A CA 1
ATOM 635 C C . ASN A 1 79 ? -6.622 3.207 -11.825 1.00 96.62 79 ASN A C 1
ATOM 637 O O . ASN A 1 79 ? -7.356 2.246 -12.013 1.00 96.62 79 ASN A O 1
ATOM 641 N N . ASN A 1 80 ? -5.781 3.651 -12.759 1.00 96.81 80 ASN A N 1
ATOM 642 C CA . ASN A 1 80 ? -5.609 3.055 -14.086 1.00 96.81 80 ASN A CA 1
ATOM 643 C C . ASN A 1 80 ? -4.861 1.707 -14.086 1.00 96.81 80 ASN A C 1
ATOM 645 O O . ASN A 1 80 ? -4.775 1.085 -15.141 1.00 96.81 80 ASN A O 1
ATOM 649 N N . TYR A 1 81 ? -4.313 1.270 -12.946 1.00 96.44 81 TYR A N 1
ATOM 650 C CA . TYR A 1 81 ? -3.623 -0.020 -12.798 1.00 96.44 81 TYR A CA 1
ATOM 651 C C . TYR A 1 81 ? -4.450 -1.092 -12.067 1.00 96.44 81 TYR A C 1
ATOM 653 O O . TYR A 1 81 ? -3.913 -2.159 -11.761 1.00 96.44 81 TYR A O 1
ATOM 661 N N . TRP A 1 82 ? -5.721 -0.818 -11.761 1.00 94.06 82 TRP A N 1
ATOM 662 C CA . TRP A 1 82 ? -6.674 -1.826 -11.276 1.00 94.06 82 TRP A CA 1
ATOM 663 C C . TRP A 1 82 ? -7.358 -2.533 -12.436 1.00 94.06 82 TRP A C 1
ATOM 665 O O . TRP A 1 82 ? -7.522 -3.768 -12.320 1.00 94.06 82 TRP A O 1
#

pLDDT: mean 93.09, std 7.58, range [64.19, 98.62]

Foldseek 3Di:
DKAFEAADPVRHTFFIWAWDDPPDDPDATWTATPDGDFDRIGGLQFFDWFWAADPVVRDTDTDPDSDDDPRTHYTYGDPVRD